Protein AF-A0A7C7UGX9-F1 (afdb_monomer_lite)

Secondary structure (DSSP, 8-state):
-HHHHHHHHHHTT-EE-HHHHHHHHHHHHHS-HHHHHHHHHHHHHHHHHTT-SEE-HHHHHHHHHHS--HHHHHHHHHHHHHHHS--

Foldseek 3Di:
DLVVLVVLCVVVVAAEDPLLSVVLVVVCVVPHPVVSSVLSVQQCVVCVVVVHRYRYNVSSVVSCVVCPPPVVVVVVVVVVVVVVVPD

Sequence (87 aa):
IKEILKIRAREEKVEISEEALDRLTELGAKSSLRYVVQLLSLASQNAATKHRSRVELEDVERVGKLFVDVSGAAEHLKKYEEKLLKH

pLDDT: mean 86.67, std 13.95, range [50.0, 98.0]

Radius of gyration: 15.29 Å; chains: 1; bounding box: 40×26×39 Å

Structure (mmCIF, N/CA/C/O backbone):
data_AF-A0A7C7UGX9-F1
#
_entry.id   AF-A0A7C7UGX9-F1
#
loop_
_atom_site.group_PDB
_atom_site.id
_atom_site.type_symbol
_atom_site.label_atom_id
_atom_site.label_alt_id
_atom_site.label_comp_id
_atom_site.label_asym_id
_atom_site.label_entity_id
_atom_site.label_seq_id
_atom_site.pdbx_PDB_ins_code
_atom_site.Car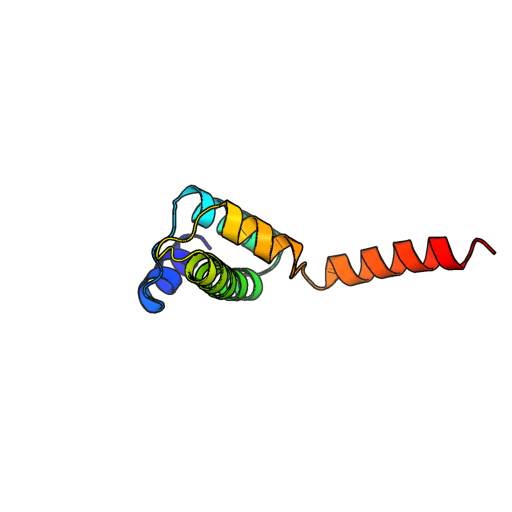tn_x
_atom_site.Cartn_y
_atom_site.Cartn_z
_atom_site.occupancy
_atom_site.B_iso_or_equiv
_atom_site.auth_seq_id
_atom_site.auth_comp_id
_atom_site.auth_asym_id
_atom_site.auth_atom_id
_atom_site.pdbx_PDB_model_num
ATOM 1 N N . ILE A 1 1 ? -1.271 -13.021 -1.872 1.00 89.12 1 ILE A N 1
ATOM 2 C CA . ILE A 1 1 ? -0.595 -11.743 -1.523 1.00 89.12 1 ILE A CA 1
ATOM 3 C C . ILE A 1 1 ? -1.537 -10.831 -0.740 1.00 89.12 1 ILE A C 1
ATOM 5 O O . ILE A 1 1 ? -1.207 -10.543 0.403 1.00 89.12 1 ILE A O 1
ATOM 9 N N . LYS A 1 2 ? -2.718 -10.479 -1.277 1.00 94.94 2 LYS A N 1
ATOM 10 C CA . LYS A 1 2 ? -3.712 -9.617 -0.602 1.00 94.94 2 LYS A CA 1
ATOM 11 C C . LYS A 1 2 ? -4.004 -10.013 0.857 1.00 94.94 2 LYS A C 1
ATOM 13 O O . LYS A 1 2 ? -3.836 -9.185 1.742 1.00 94.94 2 LYS A O 1
ATOM 18 N N . GLU A 1 3 ? -4.289 -11.290 1.140 1.00 96.25 3 GLU A N 1
ATOM 19 C CA . GLU A 1 3 ? -4.594 -11.693 2.531 1.00 96.25 3 GLU A CA 1
ATOM 20 C C . GLU A 1 3 ? -3.400 -11.644 3.475 1.00 96.25 3 GLU A C 1
ATOM 22 O O . GLU A 1 3 ? -3.566 -11.339 4.650 1.00 96.25 3 GLU A O 1
ATOM 27 N N . ILE A 1 4 ? -2.187 -11.849 2.965 1.00 95.50 4 ILE A N 1
ATOM 28 C CA . ILE A 1 4 ? -0.979 -11.675 3.774 1.00 95.50 4 ILE A CA 1
ATOM 29 C C . ILE A 1 4 ? -0.822 -10.195 4.145 1.00 95.50 4 ILE A C 1
ATOM 31 O O . ILE A 1 4 ? -0.547 -9.884 5.300 1.00 95.50 4 ILE A O 1
ATOM 35 N N . LEU A 1 5 ? -1.056 -9.283 3.196 1.00 95.25 5 LEU A N 1
ATOM 36 C CA . LEU A 1 5 ? -1.024 -7.841 3.450 1.00 95.25 5 LEU A CA 1
ATOM 37 C C . LEU A 1 5 ? -2.116 -7.406 4.435 1.00 95.25 5 LEU A C 1
ATOM 39 O O . LEU A 1 5 ? -1.825 -6.608 5.318 1.00 95.25 5 LEU A O 1
ATOM 43 N N . LYS A 1 6 ? -3.331 -7.970 4.361 1.00 95.94 6 LYS A N 1
ATOM 44 C CA . LYS A 1 6 ? -4.386 -7.702 5.359 1.00 95.94 6 LYS A CA 1
ATOM 45 C C . LYS A 1 6 ? -3.991 -8.154 6.761 1.00 95.94 6 LYS A C 1
ATOM 47 O O . LYS A 1 6 ? -4.233 -7.429 7.723 1.00 95.94 6 LYS A O 1
ATOM 52 N N . ILE A 1 7 ? -3.396 -9.343 6.887 1.00 96.50 7 ILE A N 1
ATOM 53 C CA . ILE A 1 7 ? -2.907 -9.848 8.177 1.00 96.50 7 ILE A CA 1
ATOM 54 C C . ILE A 1 7 ? -1.832 -8.903 8.720 1.00 96.50 7 ILE A C 1
ATOM 56 O O . ILE A 1 7 ? -1.929 -8.485 9.869 1.00 96.50 7 ILE A O 1
ATOM 60 N N . ARG A 1 8 ? -0.872 -8.489 7.884 1.00 95.19 8 ARG A N 1
ATOM 61 C CA . ARG A 1 8 ? 0.192 -7.560 8.291 1.00 95.19 8 ARG A CA 1
ATOM 62 C C . ARG A 1 8 ? -0.318 -6.178 8.670 1.00 95.19 8 ARG A C 1
ATOM 64 O O . ARG A 1 8 ? 0.063 -5.676 9.718 1.00 95.19 8 ARG A O 1
ATOM 71 N N . ALA A 1 9 ? -1.238 -5.608 7.896 1.00 94.75 9 ALA A N 1
ATOM 72 C CA . ALA A 1 9 ? -1.882 -4.342 8.238 1.00 94.75 9 ALA A CA 1
ATOM 73 C C . ALA A 1 9 ? -2.580 -4.423 9.606 1.00 94.75 9 ALA A C 1
ATOM 75 O O . ALA A 1 9 ? -2.439 -3.526 10.432 1.00 94.75 9 ALA A O 1
ATOM 76 N N . ARG A 1 10 ? -3.266 -5.539 9.892 1.00 95.50 10 ARG A N 1
ATOM 77 C CA . ARG A 1 10 ? -3.894 -5.774 11.199 1.00 95.50 10 ARG A CA 1
ATOM 78 C C . ARG A 1 10 ? -2.868 -5.909 12.329 1.00 95.50 10 ARG A C 1
ATOM 80 O O . ARG A 1 10 ? -3.084 -5.332 13.390 1.00 95.50 10 ARG A O 1
ATOM 87 N N . GLU A 1 11 ? -1.784 -6.656 12.122 1.00 94.75 11 GLU A N 1
ATOM 88 C CA . GLU A 1 11 ? -0.703 -6.811 13.111 1.00 94.75 11 GLU A CA 1
ATOM 89 C C . GLU A 1 11 ? -0.029 -5.470 13.432 1.00 94.75 11 GLU A C 1
ATOM 91 O O . GLU A 1 11 ? 0.204 -5.159 14.600 1.00 94.75 11 GLU A O 1
ATOM 96 N N . GLU A 1 12 ? 0.212 -4.646 12.412 1.00 90.81 12 GLU A N 1
ATOM 97 C CA . GLU A 1 12 ? 0.814 -3.313 12.542 1.00 90.81 12 GLU A CA 1
ATOM 98 C C . GLU A 1 12 ? -0.195 -2.236 12.987 1.00 90.81 12 GLU A C 1
ATOM 100 O O . GLU A 1 12 ? 0.190 -1.090 13.205 1.00 90.81 12 GLU A O 1
ATOM 105 N N . LYS A 1 13 ? -1.477 -2.594 13.171 1.00 93.56 13 LYS A N 1
ATOM 106 C CA . LYS A 1 13 ? -2.586 -1.675 13.498 1.00 93.56 13 LYS A CA 1
ATOM 107 C C . LYS A 1 13 ? -2.725 -0.519 12.498 1.00 93.56 13 LYS A C 1
ATOM 109 O O . LYS A 1 13 ? -3.063 0.603 12.870 1.00 93.56 13 LYS A O 1
ATOM 114 N N . VAL A 1 14 ? -2.474 -0.811 11.229 1.00 93.81 14 VAL A N 1
ATOM 115 C CA . VAL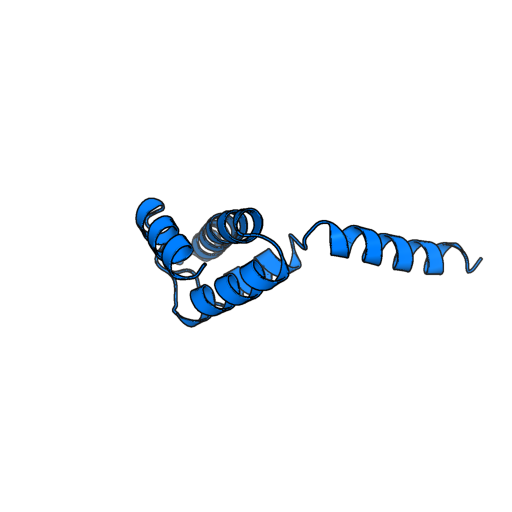 A 1 14 ? -2.574 0.126 10.113 1.00 93.81 14 VAL A CA 1
ATOM 116 C C . VAL A 1 14 ? -3.940 -0.031 9.461 1.00 93.81 14 VAL A C 1
ATOM 118 O O . VAL A 1 14 ? -4.295 -1.108 8.978 1.00 93.81 14 VAL A O 1
ATOM 121 N N . GLU A 1 15 ? -4.707 1.053 9.413 1.00 95.56 15 GLU A N 1
ATOM 122 C CA . GLU A 1 15 ? -5.895 1.115 8.568 1.00 95.56 15 GLU A CA 1
ATOM 123 C C . GLU A 1 15 ? -5.463 1.360 7.123 1.00 95.56 15 GLU A C 1
ATOM 125 O O . GLU A 1 15 ? -4.627 2.218 6.856 1.00 95.56 15 GLU A O 1
ATOM 130 N N . ILE A 1 16 ? -6.025 0.619 6.173 1.00 97.00 16 ILE A N 1
ATOM 131 C CA . ILE A 1 16 ? -5.671 0.725 4.755 1.00 97.00 16 ILE A CA 1
ATOM 132 C C . ILE A 1 16 ? -6.940 0.770 3.905 1.00 97.00 16 ILE A C 1
ATOM 134 O O . ILE A 1 16 ? -7.913 0.073 4.203 1.00 97.00 16 ILE A O 1
ATOM 138 N N . SER A 1 17 ? -6.976 1.628 2.884 1.00 97.75 17 SER A N 1
ATOM 139 C CA . SER A 1 17 ? -8.056 1.618 1.891 1.00 97.75 17 SER A CA 1
ATOM 140 C C . SER A 1 17 ? -7.947 0.426 0.937 1.00 97.75 17 SER A C 1
ATOM 142 O O . SER A 1 17 ? -6.869 -0.137 0.739 1.00 97.75 17 SER A O 1
ATOM 144 N N . GLU A 1 18 ? -9.075 -0.004 0.366 1.00 97.00 18 GLU A N 1
ATOM 145 C CA . GLU A 1 18 ? -9.080 -1.153 -0.551 1.00 97.00 18 GLU A CA 1
ATOM 146 C C . GLU A 1 18 ? -8.244 -0.850 -1.799 1.00 97.00 18 GLU A C 1
ATOM 148 O O . GLU A 1 18 ? -7.481 -1.705 -2.241 1.00 97.00 18 GLU A O 1
ATOM 153 N N . GLU A 1 19 ? -8.278 0.390 -2.289 1.00 97.62 19 GLU A N 1
ATOM 154 C CA . GLU A 1 19 ? -7.475 0.853 -3.420 1.00 97.62 19 GLU A CA 1
ATOM 155 C C . GLU A 1 19 ? -5.969 0.752 -3.130 1.00 97.62 19 GLU A C 1
ATOM 157 O O . GLU A 1 19 ? -5.189 0.282 -3.963 1.00 97.62 19 GLU A O 1
ATOM 162 N N . ALA A 1 20 ? -5.542 1.153 -1.928 1.00 97.12 20 ALA A N 1
ATOM 163 C CA . ALA A 1 20 ? -4.152 1.032 -1.495 1.00 97.12 20 ALA A CA 1
ATOM 164 C C . A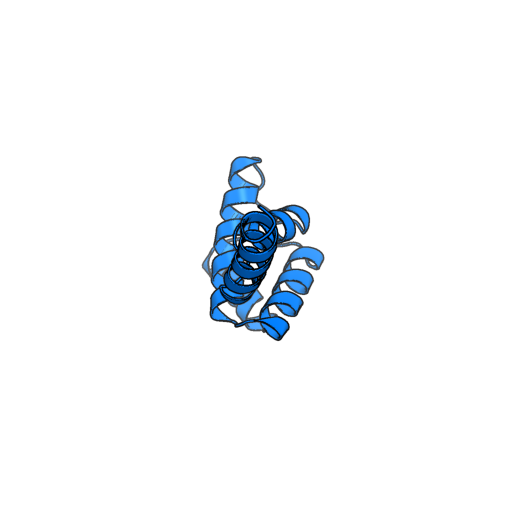LA A 1 20 ? -3.719 -0.439 -1.369 1.00 97.12 20 ALA A C 1
ATOM 166 O O . ALA A 1 20 ? -2.614 -0.813 -1.777 1.00 97.12 20 ALA A O 1
ATOM 167 N N . LEU A 1 21 ? -4.599 -1.285 -0.832 1.00 97.12 21 LEU A N 1
ATOM 168 C CA . LEU A 1 21 ? -4.360 -2.716 -0.667 1.00 97.12 21 LEU A CA 1
ATOM 169 C C . LEU A 1 21 ? -4.269 -3.449 -2.016 1.00 97.12 21 LEU A C 1
ATOM 171 O O . LEU A 1 21 ? -3.397 -4.308 -2.198 1.00 97.12 21 LEU A O 1
ATOM 175 N N . ASP A 1 22 ? -5.132 -3.103 -2.967 1.00 97.12 22 ASP A N 1
ATOM 176 C CA . ASP A 1 22 ? -5.095 -3.629 -4.331 1.00 97.12 22 ASP A CA 1
ATOM 177 C C . ASP A 1 22 ? -3.806 -3.210 -5.031 1.00 97.12 22 ASP A C 1
ATOM 179 O O . ASP A 1 22 ? -3.101 -4.055 -5.590 1.00 97.12 22 ASP A O 1
ATOM 183 N N . ARG A 1 23 ? -3.403 -1.943 -4.884 1.00 96.06 23 ARG A N 1
ATOM 184 C CA . ARG A 1 23 ? -2.149 -1.458 -5.461 1.00 96.06 23 ARG A CA 1
ATOM 185 C C . ARG A 1 23 ? -0.919 -2.173 -4.902 1.00 96.06 23 ARG A C 1
ATOM 187 O O . ARG A 1 23 ? -0.045 -2.576 -5.670 1.00 96.06 23 ARG A O 1
ATOM 194 N N . LEU A 1 24 ? -0.839 -2.368 -3.585 1.00 94.94 24 LEU A N 1
ATOM 195 C CA . LEU A 1 24 ? 0.235 -3.161 -2.971 1.00 94.94 24 LEU A CA 1
ATOM 196 C C . LEU A 1 24 ? 0.207 -4.615 -3.456 1.00 94.94 24 LEU A C 1
ATOM 198 O O . LEU A 1 24 ? 1.257 -5.221 -3.660 1.00 94.94 24 LEU A O 1
ATOM 202 N N . THR A 1 25 ? -0.975 -5.182 -3.685 1.00 95.69 25 THR A N 1
ATOM 203 C CA . THR A 1 25 ? -1.101 -6.548 -4.207 1.00 95.69 25 THR A CA 1
ATOM 204 C C . THR A 1 25 ? -0.544 -6.658 -5.628 1.00 95.69 25 THR A C 1
ATOM 206 O O . THR A 1 25 ? 0.223 -7.584 -5.904 1.00 95.69 25 THR A O 1
ATOM 209 N N . GLU A 1 26 ? -0.859 -5.703 -6.506 1.00 94.25 26 GLU A N 1
ATOM 210 C CA . GLU A 1 26 ? -0.301 -5.634 -7.863 1.00 94.25 26 GLU A CA 1
ATOM 211 C C . GLU A 1 26 ? 1.221 -5.483 -7.862 1.00 94.25 26 GLU A C 1
ATOM 213 O O . GLU A 1 26 ? 1.915 -6.167 -8.616 1.00 94.25 26 GLU A O 1
ATOM 218 N N . LEU A 1 27 ? 1.750 -4.590 -7.018 1.00 91.31 27 LEU A N 1
ATOM 219 C CA . LEU A 1 27 ? 3.192 -4.393 -6.881 1.00 91.31 27 LEU A CA 1
ATOM 220 C C . LEU A 1 27 ? 3.868 -5.687 -6.422 1.00 91.31 27 LEU A C 1
ATOM 222 O O . LEU A 1 27 ? 4.885 -6.078 -6.984 1.00 91.31 27 LEU A O 1
ATOM 226 N N . GLY A 1 28 ? 3.262 -6.400 -5.473 1.00 90.69 28 GLY A N 1
ATOM 227 C CA . GLY A 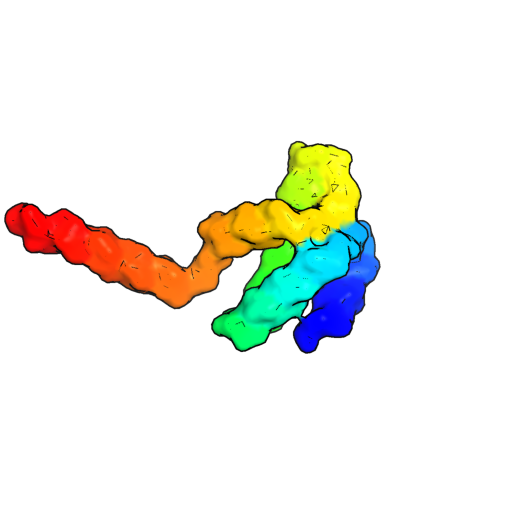1 28 ? 3.823 -7.627 -4.912 1.00 90.69 28 GLY A CA 1
ATOM 228 C C . GLY A 1 28 ? 3.829 -8.779 -5.906 1.00 90.69 28 GLY A C 1
ATOM 229 O O . GLY A 1 28 ? 4.703 -9.639 -5.826 1.00 90.69 28 GLY A O 1
ATOM 230 N N . ALA A 1 29 ? 2.886 -8.783 -6.852 1.00 90.88 29 ALA A N 1
ATOM 231 C CA . ALA A 1 29 ? 2.870 -9.729 -7.962 1.00 90.88 29 ALA A CA 1
ATOM 232 C C . ALA A 1 29 ? 3.968 -9.441 -9.002 1.00 90.88 29 ALA A C 1
ATOM 234 O O . ALA A 1 29 ? 4.432 -10.368 -9.660 1.00 90.88 29 ALA A O 1
ATOM 235 N N . LYS A 1 30 ? 4.385 -8.175 -9.151 1.00 88.50 30 LYS A N 1
ATOM 236 C CA . LYS A 1 30 ? 5.434 -7.750 -10.097 1.00 88.50 30 LYS A CA 1
ATOM 237 C C . LYS A 1 30 ? 6.847 -7.804 -9.517 1.00 88.50 30 LYS A C 1
ATOM 239 O O . LYS A 1 30 ? 7.797 -7.883 -10.287 1.00 88.50 30 LYS A O 1
ATOM 244 N N . SER A 1 31 ? 6.988 -7.736 -8.195 1.00 88.00 31 SER A N 1
ATOM 245 C CA . SER A 1 31 ? 8.279 -7.799 -7.507 1.00 88.00 31 SER A CA 1
ATOM 246 C C . SER A 1 31 ? 8.341 -8.958 -6.512 1.00 88.00 31 SER A C 1
ATOM 248 O O . SER A 1 31 ? 8.563 -10.104 -6.898 1.00 88.00 31 SER A O 1
ATOM 250 N N . SER A 1 32 ? 8.168 -8.688 -5.218 1.00 90.31 32 SER A N 1
ATOM 251 C CA . SER A 1 32 ? 8.219 -9.694 -4.163 1.00 90.31 32 SER A CA 1
ATOM 252 C C . SER A 1 32 ? 7.310 -9.345 -2.989 1.00 90.31 32 SER A C 1
ATOM 254 O O . SER A 1 32 ? 7.046 -8.179 -2.695 1.00 90.31 32 SER A O 1
ATOM 256 N N . LEU A 1 33 ? 6.889 -10.371 -2.243 1.00 91.69 33 LEU A N 1
ATOM 257 C CA . LEU A 1 33 ? 6.118 -10.191 -1.010 1.00 91.69 33 LEU A CA 1
ATOM 258 C C . LEU A 1 33 ? 6.883 -9.364 0.038 1.00 91.69 33 LEU A C 1
ATOM 260 O O . LEU A 1 33 ? 6.286 -8.541 0.726 1.00 91.69 33 LEU A O 1
ATOM 264 N N . ARG A 1 34 ? 8.205 -9.560 0.149 1.00 92.06 34 ARG A N 1
ATOM 265 C CA . ARG A 1 34 ? 9.059 -8.805 1.081 1.00 92.06 34 ARG A CA 1
ATOM 266 C C . ARG A 1 34 ? 9.001 -7.308 0.789 1.00 92.06 34 ARG A C 1
ATOM 268 O O . ARG A 1 34 ? 8.823 -6.523 1.715 1.00 92.06 34 ARG A O 1
ATOM 275 N N . TYR A 1 35 ? 9.117 -6.945 -0.486 1.00 90.94 35 TYR A N 1
ATOM 276 C CA . TYR A 1 35 ? 9.084 -5.558 -0.932 1.00 90.94 35 TYR A CA 1
ATOM 277 C C . TYR A 1 35 ? 7.774 -4.865 -0.550 1.00 90.94 35 TYR A C 1
ATOM 279 O O . TYR A 1 35 ? 7.786 -3.785 0.034 1.00 90.94 35 TYR A O 1
ATOM 287 N N . VAL A 1 36 ? 6.632 -5.507 -0.805 1.00 93.69 36 VAL A N 1
ATOM 288 C CA . VAL A 1 36 ? 5.335 -4.873 -0.526 1.00 93.69 36 VAL A CA 1
ATOM 289 C C . VAL A 1 36 ? 4.959 -4.827 0.946 1.00 93.69 36 VAL A C 1
ATOM 291 O O . VAL A 1 36 ? 4.259 -3.907 1.355 1.00 93.69 36 VAL A O 1
ATOM 294 N N . VAL A 1 37 ? 5.465 -5.755 1.760 1.00 94.12 37 VAL A N 1
ATOM 295 C CA . VAL A 1 37 ? 5.352 -5.652 3.222 1.00 94.12 37 VAL A CA 1
ATOM 296 C C . VAL A 1 37 ? 6.166 -4.463 3.739 1.00 94.12 37 VAL A C 1
ATOM 298 O O . VAL A 1 37 ? 5.668 -3.705 4.559 1.00 94.12 37 VAL A O 1
ATOM 301 N N . GLN A 1 38 ? 7.377 -4.234 3.221 1.00 93.31 38 GLN A N 1
ATOM 302 C CA . GLN A 1 38 ? 8.161 -3.046 3.584 1.00 93.31 38 GLN A CA 1
ATOM 303 C C . GLN A 1 38 ? 7.483 -1.748 3.124 1.00 93.31 38 GLN A C 1
ATOM 305 O O . GLN A 1 38 ? 7.424 -0.780 3.881 1.00 93.31 38 GLN A O 1
ATOM 310 N N . LEU A 1 39 ? 6.928 -1.731 1.908 1.00 94.44 39 LEU A N 1
ATOM 311 C CA . LEU A 1 39 ? 6.157 -0.591 1.407 1.00 94.44 39 LEU A CA 1
ATOM 312 C C . LEU A 1 39 ? 4.928 -0.289 2.261 1.00 94.44 39 LEU A C 1
ATOM 314 O O . LEU A 1 39 ? 4.626 0.884 2.437 1.00 94.44 39 LEU A O 1
ATOM 318 N N . LEU A 1 40 ? 4.232 -1.300 2.787 1.00 95.81 40 LEU A N 1
ATOM 319 C CA . LEU A 1 40 ? 3.083 -1.098 3.673 1.00 95.81 40 LEU A CA 1
ATOM 320 C C . LEU A 1 40 ? 3.479 -0.280 4.910 1.00 95.81 40 LEU A C 1
ATOM 322 O O . LEU A 1 40 ? 2.851 0.741 5.193 1.00 95.81 40 LEU A O 1
ATOM 326 N N . SER A 1 41 ? 4.557 -0.669 5.594 1.00 94.75 41 SER A N 1
ATOM 327 C CA . SER A 1 41 ? 5.042 0.058 6.771 1.00 94.75 41 SER A CA 1
ATOM 328 C C . SER A 1 41 ? 5.506 1.477 6.411 1.00 94.75 41 SER A C 1
ATOM 330 O O . SER A 1 41 ? 5.208 2.432 7.128 1.00 94.75 41 SER A O 1
ATOM 332 N N . LEU A 1 42 ? 6.178 1.659 5.267 1.00 94.88 42 LEU A N 1
ATOM 333 C CA . LEU A 1 42 ? 6.592 2.985 4.785 1.00 94.88 42 LEU A CA 1
ATOM 334 C C . LEU A 1 42 ? 5.395 3.870 4.409 1.00 94.88 42 LEU A C 1
ATOM 336 O O . LEU A 1 42 ? 5.383 5.059 4.730 1.00 94.88 42 LEU A O 1
ATOM 340 N N . ALA A 1 43 ? 4.378 3.307 3.756 1.00 96.38 43 ALA A N 1
ATOM 341 C CA . ALA A 1 43 ? 3.146 4.008 3.411 1.00 96.38 43 ALA A CA 1
ATOM 342 C C . ALA A 1 43 ? 2.390 4.433 4.677 1.00 96.38 43 ALA A C 1
ATOM 344 O O . ALA A 1 43 ? 1.906 5.561 4.742 1.00 96.38 43 ALA A O 1
ATOM 345 N N . SER A 1 44 ? 2.370 3.588 5.715 1.00 96.50 44 SER A N 1
ATOM 346 C CA . SER A 1 44 ? 1.825 3.941 7.031 1.00 96.50 44 SER A CA 1
ATOM 347 C C . SER A 1 44 ? 2.563 5.111 7.674 1.00 96.50 44 SER A C 1
ATOM 349 O O . SER A 1 44 ? 1.918 6.019 8.193 1.00 96.50 44 SER A O 1
ATOM 351 N N . GLN A 1 45 ? 3.896 5.126 7.624 1.00 95.44 45 GLN A N 1
ATOM 352 C CA . GLN A 1 45 ? 4.683 6.257 8.128 1.00 95.44 45 GLN A CA 1
ATOM 353 C C . GLN A 1 45 ? 4.393 7.531 7.323 1.00 95.44 45 GLN A C 1
ATOM 355 O O . GLN A 1 45 ? 4.235 8.604 7.899 1.00 95.44 45 GLN A O 1
ATOM 360 N N . ASN A 1 46 ? 4.258 7.423 5.998 1.00 95.75 46 ASN A N 1
ATOM 361 C CA . ASN A 1 46 ? 3.911 8.558 5.144 1.00 95.75 46 ASN A CA 1
ATOM 362 C C . ASN A 1 46 ? 2.496 9.099 5.417 1.00 95.75 46 ASN A C 1
ATOM 364 O O . ASN A 1 46 ? 2.298 10.311 5.411 1.00 95.75 46 ASN A O 1
ATOM 368 N N . ALA A 1 47 ? 1.520 8.231 5.688 1.00 96.62 47 ALA A N 1
ATOM 369 C CA . ALA A 1 47 ? 0.190 8.655 6.122 1.00 96.62 47 ALA A CA 1
ATOM 370 C C . ALA A 1 47 ? 0.262 9.378 7.479 1.00 96.62 47 ALA A C 1
ATOM 372 O O . ALA A 1 47 ? -0.313 10.458 7.642 1.00 96.62 47 ALA A O 1
ATOM 373 N N . ALA A 1 48 ? 1.054 8.848 8.418 1.00 95.38 48 ALA A N 1
ATOM 374 C CA . ALA A 1 48 ? 1.247 9.443 9.736 1.00 95.38 48 ALA A CA 1
ATOM 375 C C . ALA A 1 48 ? 1.897 10.837 9.673 1.00 95.38 48 ALA A C 1
ATOM 377 O O . ALA A 1 48 ? 1.487 11.729 10.416 1.00 95.38 48 ALA A O 1
ATOM 378 N N . THR A 1 49 ? 2.847 11.078 8.757 1.00 95.31 49 THR A N 1
ATOM 379 C CA . THR A 1 49 ? 3.432 12.423 8.566 1.00 95.31 49 THR A CA 1
ATOM 380 C C . THR A 1 49 ? 2.426 13.443 8.032 1.00 95.31 49 THR A C 1
ATOM 382 O O . THR A 1 49 ? 2.593 14.640 8.248 1.00 95.31 49 THR A O 1
ATOM 385 N N . LYS A 1 50 ? 1.352 12.977 7.386 1.00 94.00 50 LYS A N 1
ATOM 386 C CA . LYS A 1 50 ? 0.196 13.782 6.966 1.00 94.00 50 LYS A CA 1
ATOM 387 C C . LYS A 1 50 ? -0.927 13.811 8.014 1.00 94.00 50 LYS A C 1
ATOM 389 O O . LYS A 1 50 ? -2.041 14.215 7.690 1.00 94.00 50 LYS A O 1
ATOM 394 N N . HIS A 1 51 ? -0.662 13.368 9.245 1.00 93.56 51 HIS A N 1
ATOM 395 C CA . HIS A 1 51 ? -1.638 13.260 10.335 1.00 93.56 51 HIS A CA 1
ATOM 396 C C . HIS A 1 51 ? -2.845 12.355 10.021 1.00 93.56 51 HIS A C 1
ATOM 398 O O . HIS A 1 51 ? -3.927 12.546 10.576 1.00 93.56 51 HIS A O 1
ATOM 404 N N . ARG A 1 52 ? -2.674 11.356 9.145 1.00 95.00 52 ARG A N 1
ATOM 405 C CA . ARG A 1 52 ? -3.692 10.343 8.832 1.00 95.00 52 ARG A CA 1
ATOM 406 C C . ARG A 1 52 ? -3.331 8.998 9.463 1.00 95.00 52 ARG A C 1
ATOM 408 O O . ARG A 1 52 ? -2.182 8.572 9.407 1.00 95.00 52 ARG A O 1
ATOM 415 N N . SER A 1 53 ? -4.326 8.314 10.028 1.00 89.88 53 SER A N 1
ATOM 416 C CA . SER A 1 53 ? -4.208 6.929 10.523 1.00 89.88 53 SER A CA 1
ATOM 417 C C . SER A 1 53 ? -4.431 5.885 9.428 1.00 89.88 53 SER A C 1
ATOM 419 O O . SER A 1 53 ? -3.952 4.758 9.537 1.00 89.88 53 SER A O 1
ATOM 421 N N . ARG A 1 54 ? -5.158 6.271 8.372 1.00 96.62 54 ARG A N 1
ATOM 422 C CA . ARG A 1 54 ? -5.488 5.424 7.231 1.00 96.62 54 ARG A CA 1
ATOM 423 C C . ARG A 1 54 ? -4.524 5.664 6.077 1.00 96.62 54 ARG A C 1
ATOM 425 O O . ARG A 1 54 ? -4.356 6.800 5.629 1.00 96.62 54 ARG A O 1
ATOM 432 N N . VAL A 1 55 ? -3.921 4.582 5.598 1.00 97.75 55 VAL A N 1
ATOM 433 C CA . VAL A 1 55 ? -3.111 4.530 4.382 1.00 97.75 55 VAL A CA 1
ATOM 434 C C . VAL A 1 55 ? -4.023 4.617 3.174 1.00 97.75 55 VAL A C 1
ATOM 436 O O . VAL A 1 55 ? -4.926 3.793 3.009 1.00 97.75 55 VAL A O 1
ATOM 439 N N . GLU A 1 56 ? -3.742 5.598 2.324 1.00 98.00 56 GLU A N 1
ATOM 440 C CA . GLU A 1 56 ? -4.453 5.825 1.073 1.00 98.00 56 GLU A CA 1
ATOM 441 C C . GLU A 1 56 ? -3.572 5.482 -0.130 1.00 98.00 56 GLU A C 1
ATOM 443 O O . GLU A 1 56 ? -2.348 5.347 -0.018 1.00 98.00 56 GLU A O 1
ATOM 448 N N . LEU A 1 57 ? -4.190 5.357 -1.308 1.00 97.25 57 LEU A N 1
ATOM 449 C CA . LEU A 1 57 ? -3.490 5.016 -2.551 1.00 97.25 57 LEU A CA 1
ATOM 450 C C . LEU A 1 57 ? -2.285 5.936 -2.807 1.00 97.25 57 LEU A C 1
ATOM 452 O O . LEU A 1 57 ? -1.209 5.468 -3.180 1.00 97.25 57 LEU A O 1
ATOM 456 N N . GLU A 1 58 ? -2.440 7.235 -2.546 1.00 96.56 58 GLU A N 1
ATOM 457 C CA . GLU A 1 58 ? -1.377 8.224 -2.736 1.00 96.56 58 GLU A CA 1
ATOM 458 C C . GLU A 1 58 ? -0.126 7.962 -1.881 1.00 96.56 58 GLU A C 1
ATOM 460 O O . GLU A 1 58 ? 0.987 8.295 -2.298 1.00 96.56 58 GLU A O 1
ATOM 465 N N . ASP A 1 59 ? -0.278 7.354 -0.701 1.00 96.56 59 ASP A N 1
ATOM 466 C CA . ASP A 1 59 ? 0.848 7.026 0.171 1.00 96.56 59 ASP A CA 1
ATOM 467 C C . ASP A 1 59 ? 1.654 5.885 -0.439 1.00 96.56 59 ASP A C 1
ATOM 469 O O . ASP A 1 59 ? 2.873 6.000 -0.571 1.00 96.56 59 ASP A O 1
ATOM 473 N N . VAL A 1 60 ? 0.958 4.839 -0.897 1.00 95.50 60 VAL A N 1
ATOM 474 C CA . VAL A 1 60 ? 1.547 3.679 -1.580 1.00 95.50 60 VAL A CA 1
ATOM 475 C C . VAL A 1 60 ? 2.252 4.098 -2.868 1.00 95.50 60 VAL A C 1
ATOM 477 O O . VAL A 1 60 ? 3.380 3.675 -3.120 1.00 95.50 60 VAL A O 1
ATOM 480 N N . GLU A 1 61 ? 1.635 4.954 -3.682 1.00 93.62 61 GLU A N 1
ATOM 481 C CA . GLU A 1 61 ? 2.263 5.443 -4.911 1.00 93.62 61 GLU A CA 1
ATOM 482 C C . GLU A 1 61 ? 3.503 6.291 -4.638 1.00 93.62 61 GLU A C 1
ATOM 484 O O . GLU A 1 61 ? 4.508 6.171 -5.345 1.00 93.62 61 GLU A O 1
ATOM 489 N N . ARG A 1 62 ? 3.453 7.147 -3.614 1.00 92.44 62 ARG A N 1
ATOM 490 C CA . ARG A 1 62 ? 4.589 7.987 -3.234 1.00 92.44 62 ARG A CA 1
ATOM 491 C C . ARG A 1 62 ? 5.763 7.138 -2.769 1.00 92.44 62 ARG A C 1
ATOM 493 O O . ARG A 1 62 ? 6.868 7.327 -3.276 1.00 92.44 62 ARG A O 1
ATOM 500 N N . VAL A 1 63 ? 5.543 6.197 -1.849 1.00 92.56 63 VAL A N 1
ATOM 501 C CA . VAL A 1 63 ? 6.631 5.335 -1.366 1.00 92.56 63 VAL A CA 1
ATOM 502 C C . VAL A 1 63 ? 7.113 4.372 -2.452 1.00 92.56 63 VAL A C 1
ATOM 504 O O . VAL A 1 63 ? 8.315 4.176 -2.587 1.00 92.56 63 VAL A O 1
ATOM 507 N N . GLY A 1 64 ? 6.228 3.873 -3.317 1.00 89.69 64 GLY A N 1
ATOM 508 C CA . GLY A 1 64 ? 6.607 3.037 -4.460 1.00 89.69 64 GLY A CA 1
ATOM 509 C C . GLY A 1 64 ? 7.518 3.755 -5.460 1.00 89.69 64 GLY A C 1
ATOM 510 O O . GLY A 1 64 ? 8.432 3.142 -6.004 1.00 89.69 64 GLY A O 1
ATOM 511 N N . LYS A 1 65 ? 7.321 5.064 -5.671 1.00 86.25 65 LYS A N 1
ATOM 512 C CA . LYS A 1 65 ? 8.207 5.894 -6.508 1.00 86.25 65 LYS A CA 1
ATOM 513 C C . LYS A 1 65 ? 9.554 6.192 -5.848 1.00 86.25 65 LYS A C 1
ATOM 515 O O . LYS A 1 65 ? 10.551 6.312 -6.551 1.00 86.25 65 LYS A O 1
ATOM 520 N N . LEU A 1 66 ? 9.586 6.357 -4.525 1.00 85.12 66 LEU A N 1
ATOM 521 C CA . LEU A 1 66 ? 10.816 6.667 -3.785 1.00 85.12 66 LEU A CA 1
ATOM 522 C C . LEU A 1 66 ? 11.698 5.433 -3.576 1.00 85.12 66 LEU A C 1
ATOM 524 O O . LEU A 1 66 ? 12.920 5.533 -3.615 1.00 85.12 66 LEU A O 1
ATOM 528 N N . PHE A 1 67 ? 11.076 4.275 -3.379 1.00 78.81 67 PHE A N 1
ATOM 529 C CA . PHE A 1 67 ? 11.743 3.015 -3.078 1.00 78.81 67 PHE A CA 1
ATOM 530 C C . PHE A 1 67 ? 11.555 2.037 -4.235 1.00 78.81 67 PHE A C 1
ATOM 532 O O . PHE A 1 67 ? 11.076 0.925 -4.035 1.00 78.81 67 PHE A O 1
ATOM 539 N N . VAL A 1 68 ? 11.867 2.458 -5.464 1.00 68.69 68 VAL A N 1
ATOM 540 C CA . VAL A 1 68 ? 11.797 1.567 -6.630 1.00 68.69 68 VAL A CA 1
ATOM 541 C C . VAL A 1 68 ? 12.773 0.412 -6.426 1.00 68.69 68 VAL A C 1
ATOM 543 O O . VAL A 1 68 ? 13.945 0.621 -6.114 1.00 68.69 68 VAL A O 1
ATOM 546 N N . ASP A 1 69 ? 12.244 -0.800 -6.581 1.00 62.31 69 ASP A N 1
ATOM 547 C CA . ASP A 1 69 ? 12.971 -2.060 -6.479 1.00 62.31 69 ASP A CA 1
ATOM 548 C C . ASP A 1 69 ? 14.260 -2.026 -7.317 1.00 62.31 69 ASP A C 1
ATOM 550 O O . ASP A 1 69 ? 14.338 -1.365 -8.356 1.00 62.31 69 ASP A O 1
ATOM 554 N N . VAL A 1 70 ? 15.271 -2.752 -6.853 1.00 51.31 70 VAL A N 1
ATOM 555 C CA . VAL A 1 70 ? 16.683 -2.735 -7.277 1.00 51.31 70 VAL A CA 1
ATOM 556 C C . VAL A 1 70 ? 16.871 -2.824 -8.807 1.00 51.31 70 VAL A C 1
ATOM 558 O O . VAL A 1 70 ? 17.850 -2.318 -9.354 1.00 51.31 70 VAL A O 1
ATOM 561 N N . SER A 1 71 ? 15.893 -3.376 -9.525 1.00 53.38 71 SER A N 1
ATOM 562 C CA . SER A 1 71 ? 15.801 -3.425 -10.990 1.00 53.38 71 SER A CA 1
ATOM 563 C C . SER A 1 71 ? 15.732 -2.044 -11.660 1.00 53.38 71 SER A C 1
ATOM 565 O O . SER A 1 71 ? 16.387 -1.815 -12.677 1.00 53.38 71 SER A O 1
ATOM 567 N N . GLY A 1 72 ? 14.983 -1.098 -11.086 1.00 55.38 72 GLY A N 1
ATOM 568 C CA . GLY A 1 72 ? 14.867 0.263 -11.615 1.00 55.38 72 GLY A CA 1
ATOM 569 C C . GLY A 1 72 ? 16.137 1.084 -11.399 1.00 55.38 72 GLY A C 1
ATOM 570 O O . GLY A 1 72 ? 16.444 1.952 -12.210 1.00 55.38 72 GLY A O 1
ATOM 571 N N . ALA A 1 73 ? 16.923 0.774 -10.363 1.00 58.28 73 ALA A N 1
ATOM 572 C CA . ALA A 1 73 ? 18.211 1.421 -10.131 1.00 58.28 73 ALA A CA 1
ATOM 573 C C . ALA A 1 73 ? 19.222 1.084 -11.239 1.00 58.28 73 ALA A C 1
ATOM 575 O O . ALA A 1 73 ? 19.911 1.983 -11.713 1.00 58.28 73 ALA A O 1
ATOM 576 N N . ALA A 1 74 ? 19.266 -0.170 -11.710 1.00 60.12 74 ALA A N 1
ATOM 577 C CA . ALA 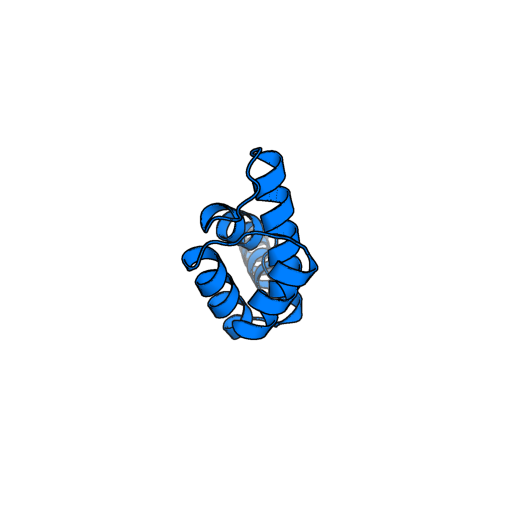A 1 74 ? 20.117 -0.576 -12.834 1.00 60.12 74 ALA A CA 1
ATOM 578 C C . ALA A 1 74 ? 19.695 0.091 -14.157 1.00 60.12 74 ALA A C 1
ATOM 580 O O . ALA A 1 74 ? 20.538 0.532 -14.939 1.00 60.12 74 ALA A O 1
ATOM 581 N N . GLU A 1 75 ? 18.388 0.215 -14.395 1.00 62.06 75 GLU A N 1
ATOM 582 C CA . GLU A 1 75 ? 17.840 0.912 -15.564 1.00 62.06 75 GLU A CA 1
ATOM 583 C C . GLU A 1 75 ? 18.104 2.428 -15.515 1.00 62.06 75 GLU A C 1
ATOM 585 O O . GLU A 1 75 ? 18.428 3.056 -16.527 1.00 62.06 75 GLU A O 1
ATOM 590 N N . HIS A 1 76 ? 18.023 3.019 -14.321 1.00 63.19 76 HIS A N 1
ATOM 591 C CA . HIS A 1 76 ? 18.374 4.413 -14.079 1.00 63.19 76 HIS A CA 1
ATOM 592 C C . HIS A 1 76 ? 19.879 4.648 -14.265 1.00 63.19 76 HIS A C 1
ATOM 594 O O . HIS A 1 76 ? 20.262 5.648 -14.871 1.00 63.19 76 HIS A O 1
ATOM 600 N N . LEU A 1 77 ? 20.729 3.709 -13.827 1.00 65.00 77 LEU A N 1
ATOM 601 C CA . LEU A 1 77 ? 22.176 3.752 -14.054 1.00 65.00 77 LEU A CA 1
ATOM 602 C C . LEU A 1 77 ? 22.505 3.731 -15.553 1.00 65.00 77 LEU A C 1
ATOM 604 O O . LEU A 1 77 ? 23.247 4.594 -16.013 1.00 65.00 77 LEU A O 1
ATOM 608 N N . LYS A 1 78 ? 21.880 2.834 -16.331 1.00 65.56 78 LYS A N 1
ATOM 609 C CA . LYS A 1 78 ? 22.041 2.779 -17.798 1.00 65.56 78 LYS A CA 1
ATOM 610 C C . LYS A 1 78 ? 21.654 4.089 -18.485 1.00 65.56 78 LYS A C 1
ATOM 612 O O . LYS A 1 78 ? 22.380 4.576 -19.346 1.00 65.56 78 LYS A O 1
ATOM 617 N N . LYS A 1 79 ? 20.537 4.705 -18.081 1.00 67.62 79 LYS A N 1
ATOM 618 C CA . LYS A 1 79 ? 20.131 6.025 -18.602 1.00 67.62 79 LYS A CA 1
ATOM 619 C C . LYS A 1 79 ? 21.129 7.135 -18.268 1.00 67.62 79 LYS A C 1
ATOM 621 O O . LYS A 1 79 ? 21.232 8.105 -19.018 1.00 67.62 79 LYS A O 1
ATOM 626 N N . TYR A 1 80 ? 21.819 7.036 -17.135 1.00 68.31 80 TYR A N 1
ATOM 627 C CA . TYR A 1 80 ? 22.870 7.980 -16.761 1.00 68.31 80 TYR A CA 1
ATOM 628 C C . TYR A 1 80 ? 24.170 7.723 -17.530 1.00 68.31 80 TYR A C 1
ATOM 630 O O . TYR A 1 80 ? 24.772 8.688 -17.998 1.00 68.31 80 TYR A O 1
ATOM 638 N N . GLU A 1 81 ? 24.557 6.463 -17.747 1.00 66.06 81 GLU A N 1
ATOM 639 C CA . GLU A 1 81 ? 25.680 6.107 -18.627 1.00 66.06 81 GLU A CA 1
ATOM 640 C C . GLU A 1 81 ? 25.488 6.667 -20.042 1.00 66.06 81 GLU A C 1
ATOM 642 O O . GLU A 1 81 ? 26.380 7.336 -20.557 1.00 66.06 81 GLU A O 1
ATOM 647 N N . GLU A 1 82 ? 24.306 6.511 -20.649 1.00 67.31 82 GLU A N 1
ATOM 648 C CA . GLU A 1 82 ? 24.018 7.065 -21.984 1.00 67.31 82 GLU A CA 1
ATOM 649 C C . GLU A 1 82 ? 24.122 8.597 -22.056 1.00 67.31 82 GLU A C 1
ATOM 651 O O . GLU A 1 82 ? 24.422 9.152 -23.114 1.00 67.31 82 GLU A O 1
ATOM 656 N N . LYS A 1 83 ? 23.863 9.302 -20.948 1.00 67.38 83 LYS A N 1
ATOM 657 C CA . LYS A 1 83 ? 24.014 10.763 -20.875 1.00 67.38 83 LYS A CA 1
ATOM 658 C C . LYS A 1 83 ? 25.465 11.194 -20.674 1.00 67.38 83 LYS A C 1
ATOM 660 O O . LYS A 1 83 ? 25.830 12.257 -21.162 1.00 67.38 83 LYS A O 1
ATOM 665 N N . LEU A 1 84 ? 26.269 10.390 -19.980 1.00 67.75 84 LEU A N 1
ATOM 666 C CA . LEU A 1 84 ? 27.689 10.659 -19.732 1.00 67.75 84 LEU A CA 1
ATOM 667 C C . LEU A 1 84 ? 28.576 10.295 -20.932 1.00 67.75 84 LEU A C 1
ATOM 669 O O . LEU A 1 84 ? 29.592 10.943 -21.149 1.00 67.75 84 LEU A O 1
ATOM 673 N N . LEU A 1 85 ? 28.171 9.311 -21.740 1.00 67.62 85 LEU A N 1
ATOM 674 C CA . LEU A 1 85 ? 28.880 8.876 -22.953 1.00 67.62 85 LEU A CA 1
ATOM 675 C C . LEU A 1 85 ? 28.672 9.804 -24.170 1.00 67.62 85 LEU A C 1
ATOM 677 O O . LEU A 1 85 ? 29.222 9.540 -25.235 1.00 67.62 85 LEU A O 1
ATOM 681 N N . LYS A 1 86 ? 27.878 10.879 -24.044 1.00 58.03 86 LYS A N 1
ATOM 682 C CA . LYS A 1 86 ? 27.612 11.869 -25.111 1.00 58.03 86 LYS A CA 1
ATOM 683 C C . LYS A 1 86 ? 28.499 13.126 -25.038 1.00 58.03 86 LYS A C 1
ATOM 685 O O . LYS A 1 86 ? 28.060 14.205 -25.443 1.00 58.03 86 LYS A O 1
ATOM 690 N N . HIS A 1 87 ? 29.729 12.997 -24.550 1.00 50.00 87 HIS A N 1
ATOM 691 C CA . HIS A 1 87 ? 30.759 14.036 -24.647 1.00 50.00 87 HIS A CA 1
ATOM 692 C C . HIS A 1 87 ? 31.940 13.561 -25.482 1.00 50.00 87 HIS A C 1
ATOM 694 O O . HIS A 1 87 ? 32.429 12.442 -25.217 1.00 50.00 87 HIS A O 1
#

=== Feature glossary ===
Legend for the data blocks above and below:

— What the protein is —

The amino-acid sequence is the protein's primary structure: the linear order of residues from the N-terminus to the C-terminus, written in one-letter code. Everything else here — the 3D coordinates, the secondary structure, the domain annotations — is ultimately a consequence of this string.

Functional annotations link the protein to curated databases. InterPro entries identify conserved domains and families by matching the sequence against member-database signatures (Pfam, PROSITE, CDD, …). Gene Ontology (GO) terms describe molecular function, biological process, and cellular component in a controlled vocabulary. CATH places the structure in a hierarchical fold classification (Class/Architecture/Topology/Homologous-superfamily). The organism is the source species.

— Where its atoms are —

Atomic coordinates in PDBx/mmCIF format — the same representation the Protein Data Bank distributes. Each line of the _atom_site loop places one backbone atom in Cartesian space (units: ångströms, origin: arbitrary).

The six renders are orthographic views along the three Cartesian axes in both directions. Representation (cartoon, sticks, or surface) and color scheme (sequence-rainbow or by-chain) vary across proteins so the training set covers all the common visualization conventions.

— Local backbone conformation —

Eight-state secondary structure (DSSP): H is the canonical α-helix, G the tighter 3₁₀-helix, I the wider π-helix; E/B are β-structure, T and S are turns and bends, and '-' is everything else. DSSP derives these from the pattern of main-chain N–H···O=C hydrogen bonds, not from the sequence.

Three-state secondary structure (P-SEA) collapses the eight DSSP classes into helix (a), strand (b), and coil (c). P-SEA assigns these from Cα geometry alone — distances and angles — without requiring 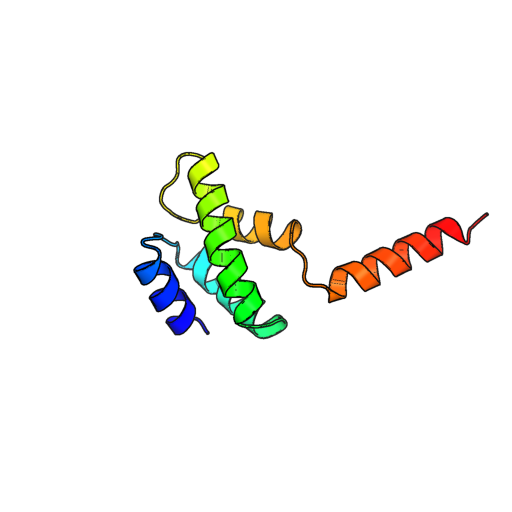backbone oxygens, so it works on any Cα trace.

φ (phi) and ψ (psi) are the two rotatable backbone dihedrals per residue: φ is the C(i-1)–N–Cα–C torsion, ψ is the N–Cα–C–N(i+1) torsion, both in degrees on (−180°, 180°]. α-helical residues cluster near (−60°, −45°); β-strand residues near (−120°, +130°). A Ramachandran plot is simply a scatter of (φ, ψ) for every residue.

— Global shape and packing —

The geometric summary reports three shape descriptors. Rg (radius of gyration) measures how spread out the Cα atoms are about their centre of mass; compact globular proteins have small Rg, elongated or unfolded ones large. Cα contacts (<8 Å, |i−j|>4) count long-range residue pairs in spatial proximity — high for tightly packed folds, near zero for rods or random coil. The bounding-box extents give the protein's footprint along x, y, z in Å.

SASA measures how much of the protein is reachable by solvent. It is computed by rolling a water-sized probe over the atomic surface and summing the exposed area (Å²). Per-residue SASA distinguishes core (buried, low SASA) from surface (exposed, high SASA) residues; total SASA is a whole-molecule size measure.

Plot images: a contact map (which residues are close in 3D, as an N×N binary image), a Ramachandran scatter (backbone torsion angles, revealing secondary-structure composition at a glance), and — for AlphaFold structures — a PAE heatmap (pairwise prediction confidence).

— Structural neighborhood —

A 3Di character summarizes, for each residue, the relative orientation of the Cα frame of its nearest spatial neighbor. Because it encodes fold topology rather than chemistry, 3Di alignments detect remote structural similarity that sequence alignment misses.

The Foldseek neighbor list gives the closest experimentally determined structures in the PDB, ranked by structural alignment. TM-score near 1 means near-identical fold; near 0.3 means only rough topology match. This is how one finds what a novel AlphaFold prediction most resembles in the solved-structure universe.

— Confidence and disorder —

For AlphaFold models, the B-factor field carries pLDDT — the model's own estimate of local accuracy on a 0–100 scale. Regions with pLDDT<50 should be treated as essentially unmodeled; they often correspond to intrinsically disordered segments.

Crystallographic B-factors measure how much each atom's electron density is smeared out, in Å². They rise in mobile loops and surface residues and fall in the buried interior. In AlphaFold models this column is repurposed to hold pLDDT instead.

Predicted Aligned Error (PAE) is an AlphaFold confidence matrix: entry (i, j) is the expected error in the position of residue j, in ångströms, when the prediction is superimposed on the true structure at residue i. Low PAE within a block of residues means that block is internally rigid and well-predicted; high PAE between two blocks means their relative placement is uncertain even if each block individually is confident.